Protein AF-A0A166VVF3-F1 (afdb_monomer)

Organism: NCBI:txid1365250

pLDDT: mean 79.87, std 17.84, range [45.78, 97.38]

Radius of gyration: 12.27 Å; Cα contacts (8 Å, |Δi|>4): 36; chains: 1; bounding box: 18×22×31 Å

Secondary structure (DSSP, 8-state):
-EEEEEHHHIIIIIHHHHHHHHHH-TT---EEEEE-----TTSS-----

Solvent-accessible surface area (backbone atoms only — not comparable to full-atom values): 3210 Å² total; per-residue (Å²): 90,79,50,77,43,36,54,65,53,43,64,73,57,44,56,78,47,44,69,56,51,47,70,79,39,74,87,60,64,75,47,76,46,73,38,91,60,84,70,62,66,81,78,72,77,80,74,86,126

Foldseek 3Di:
DEDEEEPVCCVPPVVVCVVVVCVVCVPDDYHYHYDNPPPPPVVDDPPPD

Structure (mmCIF, N/CA/C/O backbone):
data_AF-A0A166VVF3-F1
#
_entry.id   AF-A0A166VVF3-F1
#
loop_
_atom_site.group_PDB
_atom_site.id
_atom_site.type_symbol
_atom_site.label_atom_id
_atom_site.label_alt_id
_atom_site.label_comp_id
_atom_site.label_asym_id
_atom_site.label_entity_id
_atom_site.label_seq_id
_atom_site.pdbx_PDB_ins_code
_atom_site.Cartn_x
_atom_site.Cartn_y
_atom_site.Cartn_z
_atom_site.occupancy
_atom_site.B_iso_or_equiv
_atom_site.auth_seq_id
_atom_site.auth_comp_id
_atom_site.auth_asym_id
_atom_site.auth_atom_id
_atom_site.pdbx_PDB_model_num
ATOM 1 N N . MET A 1 1 ? 7.336 -3.311 7.897 1.00 84.50 1 MET A N 1
ATOM 2 C CA . MET A 1 1 ? 7.553 -4.208 6.734 1.00 84.50 1 MET A CA 1
ATOM 3 C C . MET A 1 1 ? 7.360 -3.399 5.466 1.00 84.50 1 MET A C 1
ATOM 5 O O . MET A 1 1 ? 6.537 -2.491 5.476 1.00 84.50 1 MET A O 1
ATOM 9 N N . ARG A 1 2 ? 8.109 -3.693 4.399 1.00 87.88 2 ARG A N 1
ATOM 10 C CA . ARG A 1 2 ? 8.061 -2.926 3.149 1.00 87.88 2 ARG A CA 1
ATOM 11 C C . ARG A 1 2 ? 7.748 -3.844 1.979 1.00 87.88 2 ARG A C 1
ATOM 13 O O . ARG A 1 2 ? 8.392 -4.880 1.841 1.00 87.88 2 ARG A O 1
ATOM 20 N N . ILE A 1 3 ? 6.800 -3.436 1.145 1.00 88.00 3 ILE A N 1
ATOM 21 C CA . ILE A 1 3 ? 6.505 -4.093 -0.128 1.00 88.00 3 ILE A CA 1
ATOM 22 C C . ILE A 1 3 ? 6.543 -3.069 -1.260 1.00 88.00 3 ILE A C 1
ATOM 24 O O . ILE A 1 3 ? 6.119 -1.925 -1.087 1.00 88.00 3 ILE A O 1
ATOM 28 N N . THR A 1 4 ? 7.027 -3.494 -2.424 1.00 88.69 4 THR A N 1
ATOM 29 C CA . THR A 1 4 ? 6.920 -2.726 -3.666 1.00 88.69 4 THR A CA 1
ATOM 30 C C . THR A 1 4 ? 5.951 -3.445 -4.582 1.00 88.69 4 THR A C 1
ATOM 32 O O . THR A 1 4 ? 6.066 -4.652 -4.775 1.00 88.69 4 THR A O 1
ATOM 35 N N . THR A 1 5 ? 4.975 -2.727 -5.124 1.00 86.88 5 THR A N 1
ATOM 36 C CA . THR A 1 5 ? 3.917 -3.327 -5.938 1.00 86.88 5 THR A CA 1
ATOM 37 C C . THR A 1 5 ? 3.505 -2.398 -7.077 1.00 86.88 5 THR A C 1
ATOM 39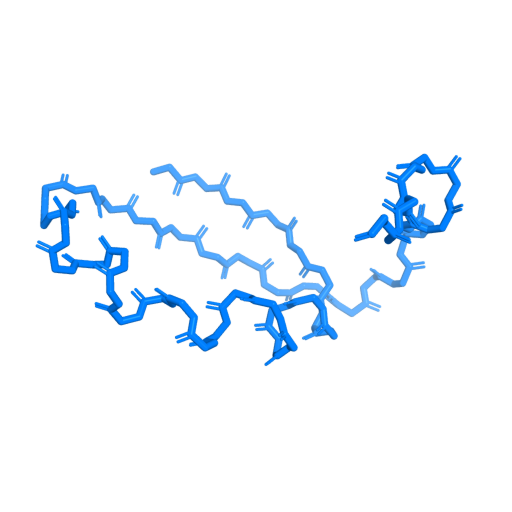 O O . THR A 1 5 ? 3.547 -1.175 -6.908 1.00 86.88 5 THR A O 1
ATOM 42 N N . PRO A 1 6 ? 3.081 -2.929 -8.234 1.00 88.88 6 PRO A N 1
ATOM 43 C CA . PRO A 1 6 ? 2.524 -2.110 -9.291 1.00 88.88 6 PRO A CA 1
ATOM 44 C C . PRO A 1 6 ? 1.233 -1.420 -8.874 1.00 88.88 6 PRO A C 1
ATOM 46 O O . PRO A 1 6 ? 0.433 -1.927 -8.079 1.00 88.88 6 PRO A O 1
ATOM 49 N N . ARG A 1 7 ? 0.979 -0.274 -9.503 1.00 88.56 7 ARG A N 1
ATOM 50 C CA . ARG A 1 7 ? -0.216 0.537 -9.251 1.00 88.56 7 ARG A CA 1
ATOM 51 C C . ARG A 1 7 ? -1.523 -0.245 -9.372 1.00 88.56 7 ARG A C 1
ATOM 53 O O . ARG A 1 7 ? -2.407 -0.062 -8.536 1.00 88.56 7 ARG A O 1
ATOM 60 N N . PHE A 1 8 ? -1.645 -1.127 -10.365 1.0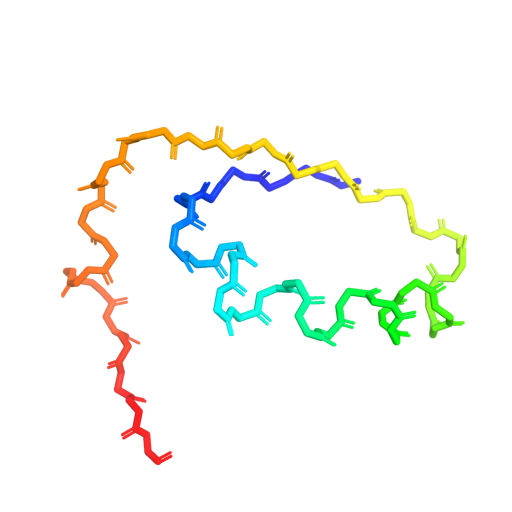0 87.62 8 PHE A N 1
ATOM 61 C CA . PHE A 1 8 ? -2.876 -1.892 -10.573 1.00 87.62 8 PHE A CA 1
ATOM 62 C C . PHE A 1 8 ? -3.127 -2.917 -9.457 1.00 87.62 8 PHE A C 1
ATOM 64 O O . PHE A 1 8 ? -4.269 -3.071 -9.033 1.00 87.62 8 PHE A O 1
ATOM 71 N N . VAL A 1 9 ? -2.085 -3.571 -8.933 1.00 88.38 9 VAL A N 1
ATOM 72 C CA . VAL A 1 9 ? -2.213 -4.522 -7.816 1.00 88.38 9 VAL A CA 1
ATOM 73 C C . VAL A 1 9 ? -2.631 -3.791 -6.552 1.00 88.38 9 VAL A C 1
ATOM 75 O O . VAL A 1 9 ? -3.559 -4.221 -5.866 1.00 88.38 9 VAL A O 1
ATOM 78 N N . TYR A 1 10 ? -2.010 -2.642 -6.274 1.00 89.81 10 TYR A N 1
ATOM 79 C CA . TYR A 1 10 ? -2.418 -1.832 -5.135 1.00 89.81 10 TYR A CA 1
ATOM 80 C C . TYR A 1 10 ? -3.892 -1.431 -5.232 1.00 89.81 10 TYR A C 1
ATOM 82 O O . TYR A 1 10 ? -4.641 -1.611 -4.278 1.00 89.81 10 TYR A O 1
ATOM 90 N N . GLN A 1 11 ? -4.327 -0.919 -6.384 1.00 90.44 11 GLN A N 1
ATOM 91 C CA . GLN A 1 11 ? -5.691 -0.419 -6.547 1.00 90.44 11 GLN A CA 1
ATOM 92 C C . GLN A 1 11 ? -6.754 -1.522 -6.513 1.00 90.44 11 GLN A C 1
ATOM 94 O O . GLN A 1 11 ? -7.795 -1.312 -5.893 1.00 90.44 11 GLN A O 1
ATOM 99 N N . ASN A 1 12 ? -6.504 -2.666 -7.158 1.00 89.62 12 ASN A N 1
ATOM 100 C CA . ASN A 1 12 ? -7.515 -3.713 -7.330 1.00 89.62 12 ASN A CA 1
ATOM 101 C C . ASN A 1 12 ? -7.505 -4.768 -6.218 1.00 89.62 12 ASN A C 1
ATOM 103 O O . ASN A 1 12 ? -8.554 -5.330 -5.926 1.00 89.62 12 ASN A O 1
ATOM 107 N N . LEU A 1 13 ? -6.351 -5.039 -5.597 1.00 88.62 13 LEU A N 1
ATOM 108 C CA . LEU A 1 13 ? -6.210 -6.125 -4.619 1.00 88.62 13 LEU A CA 1
ATOM 109 C C . LEU A 1 13 ? -5.926 -5.610 -3.210 1.00 88.62 13 LEU A C 1
ATOM 111 O O . LEU A 1 13 ? -6.627 -5.981 -2.274 1.00 88.62 13 LEU A O 1
ATOM 115 N N . LEU A 1 14 ? -4.929 -4.733 -3.042 1.00 90.50 14 LEU A N 1
ATOM 116 C CA . LEU A 1 14 ? -4.510 -4.312 -1.698 1.00 90.50 14 LEU A CA 1
ATOM 117 C C . LEU A 1 14 ? -5.448 -3.269 -1.088 1.00 90.50 14 LEU A C 1
ATOM 119 O O . LEU A 1 14 ? -5.814 -3.375 0.078 1.00 90.50 14 LEU A O 1
ATOM 123 N N . LYS A 1 15 ? -5.862 -2.261 -1.859 1.00 92.00 15 LYS A N 1
ATOM 124 C CA . LYS A 1 15 ? -6.686 -1.149 -1.371 1.00 92.00 15 LYS A CA 1
ATOM 125 C C . LYS A 1 15 ? -8.020 -1.607 -0.758 1.00 92.00 15 LYS A C 1
ATOM 127 O O . LYS A 1 15 ? -8.347 -1.083 0.307 1.00 92.00 15 LYS A O 1
ATOM 132 N N . PRO A 1 16 ? -8.773 -2.563 -1.343 1.00 94.94 16 PRO A N 1
ATOM 133 C CA . PRO A 1 16 ? -10.020 -3.042 -0.742 1.00 94.94 16 PRO A CA 1
ATOM 134 C C . PRO A 1 16 ? -9.836 -3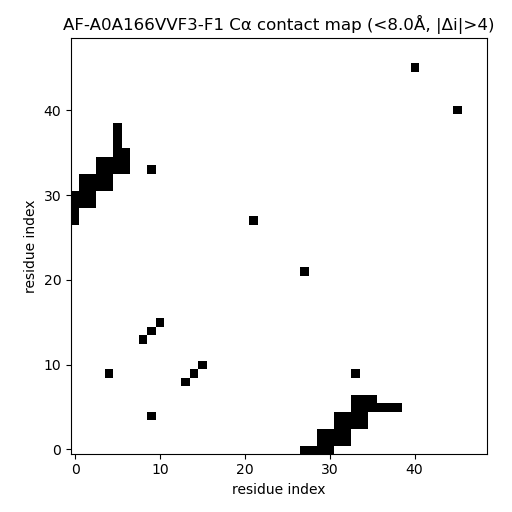.709 0.627 1.00 94.94 16 PRO A C 1
ATOM 136 O O . PRO A 1 16 ? -10.689 -3.551 1.495 1.00 94.94 16 PRO A O 1
ATOM 139 N N . ILE A 1 17 ? -8.724 -4.423 0.838 1.00 93.69 17 ILE A N 1
ATOM 140 C CA . ILE A 1 17 ? -8.470 -5.187 2.073 1.00 93.69 17 ILE A CA 1
ATOM 141 C C . ILE A 1 17 ? -7.630 -4.423 3.104 1.00 93.69 17 ILE A C 1
ATOM 143 O O . ILE A 1 17 ? -7.579 -4.815 4.268 1.00 93.69 17 ILE A O 1
ATOM 147 N N . TYR A 1 18 ? -6.979 -3.325 2.705 1.00 92.06 18 TYR A N 1
ATOM 148 C CA . TYR A 1 18 ? -6.011 -2.606 3.538 1.00 92.06 18 TYR A CA 1
ATOM 149 C C . TYR A 1 18 ? -6.605 -2.130 4.867 1.00 92.06 18 TYR A C 1
ATOM 151 O O . TYR A 1 18 ? -5.982 -2.276 5.915 1.00 92.06 18 TYR A O 1
ATOM 159 N N . ALA A 1 19 ? -7.836 -1.612 4.843 1.00 93.06 19 ALA A N 1
ATOM 160 C CA . ALA A 1 19 ? -8.499 -1.134 6.053 1.00 93.06 19 ALA A CA 1
ATOM 161 C C . ALA A 1 19 ? -8.715 -2.254 7.084 1.00 93.06 19 ALA A C 1
ATOM 163 O O . ALA A 1 19 ? -8.552 -2.022 8.281 1.00 93.06 19 ALA A O 1
ATOM 164 N N . GLU A 1 20 ? -9.064 -3.459 6.630 1.00 95.31 20 GLU A N 1
ATOM 165 C CA . GLU A 1 20 ? -9.271 -4.603 7.518 1.00 95.31 20 GLU A CA 1
ATOM 166 C C . GLU A 1 20 ? -7.941 -5.152 8.037 1.00 95.31 20 GLU A C 1
ATOM 168 O O . GLU A 1 20 ? -7.799 -5.400 9.232 1.00 95.31 20 GLU A O 1
ATOM 173 N N . PHE A 1 21 ? -6.925 -5.214 7.173 1.00 92.69 21 PHE A N 1
ATOM 174 C CA . PHE A 1 21 ? -5.563 -5.559 7.572 1.00 92.69 21 PHE A CA 1
ATOM 175 C C . PHE A 1 21 ? -5.051 -4.656 8.707 1.00 92.69 21 PHE A C 1
ATOM 177 O O .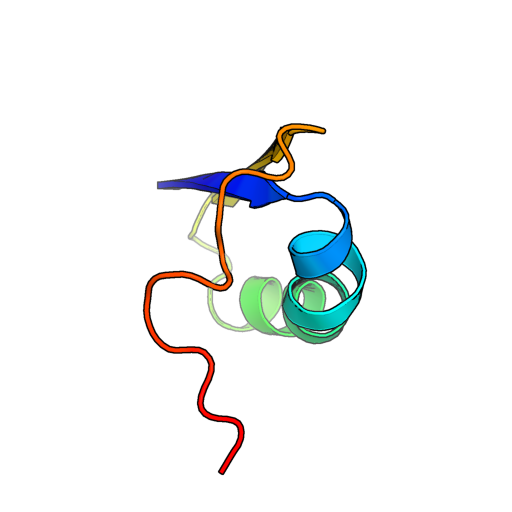 PHE A 1 21 ? -4.536 -5.158 9.705 1.00 92.69 21 PHE A O 1
ATOM 184 N N . CYS A 1 22 ? -5.248 -3.336 8.610 1.00 93.31 22 CYS A N 1
ATOM 185 C CA . CYS A 1 22 ? -4.839 -2.396 9.659 1.00 93.31 22 CYS A CA 1
ATOM 186 C C . CYS A 1 22 ? -5.568 -2.624 10.991 1.00 93.31 22 CYS A C 1
ATOM 188 O O . CYS A 1 22 ? -4.965 -2.462 12.049 1.00 93.31 22 CYS A O 1
ATOM 190 N N . LYS A 1 23 ? -6.851 -3.003 10.959 1.00 95.44 23 LYS A N 1
ATOM 191 C CA . LYS A 1 23 ? -7.608 -3.317 12.182 1.00 95.44 23 LYS A CA 1
ATOM 192 C C . LYS A 1 23 ? -7.137 -4.615 12.823 1.00 95.44 23 LYS A C 1
ATOM 194 O O . LYS A 1 23 ? -7.034 -4.684 14.043 1.00 95.44 23 LYS A O 1
ATOM 199 N N . GLN A 1 24 ? -6.875 -5.633 12.007 1.00 97.38 24 GLN A N 1
ATOM 200 C CA . GLN A 1 24 ? -6.456 -6.949 12.478 1.00 97.38 24 GLN A CA 1
ATOM 201 C C . GLN A 1 24 ? -5.015 -6.934 13.006 1.00 97.38 24 GLN A C 1
ATOM 203 O O . GLN A 1 24 ? -4.695 -7.653 13.953 1.00 97.38 24 GLN A O 1
ATOM 208 N N . TYR A 1 25 ? -4.162 -6.082 12.433 1.00 94.75 25 TYR A N 1
ATOM 209 C CA . TYR A 1 25 ? -2.744 -5.985 12.768 1.00 94.75 25 TYR A CA 1
ATOM 210 C C . TYR A 1 25 ? -2.312 -4.544 13.101 1.00 94.75 25 TYR A C 1
ATOM 212 O O . TYR A 1 25 ? -1.465 -3.976 12.410 1.00 94.75 25 TYR A O 1
ATOM 220 N N . PRO A 1 26 ? -2.822 -3.943 14.192 1.00 93.94 26 PRO A N 1
ATOM 221 C CA . PRO A 1 26 ? -2.585 -2.531 14.515 1.00 93.94 26 PRO A CA 1
ATOM 222 C C . PRO A 1 26 ? -1.126 -2.209 14.870 1.00 93.94 26 PRO A C 1
ATOM 224 O O . PRO A 1 26 ? -0.706 -1.060 14.785 1.00 93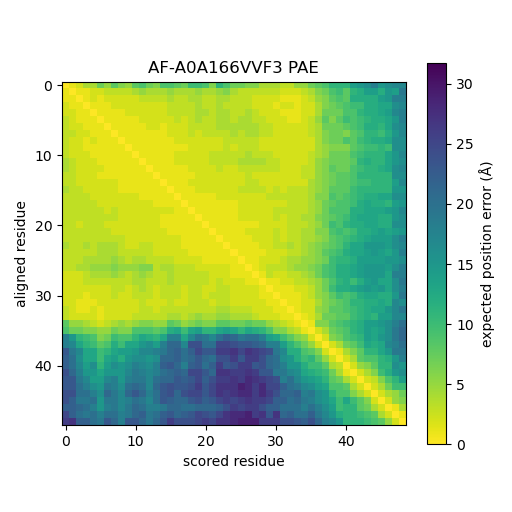.94 26 PRO A O 1
ATOM 227 N N . ASN A 1 27 ? -0.344 -3.220 15.254 1.00 96.25 27 ASN A N 1
ATOM 228 C CA . ASN A 1 27 ? 1.066 -3.068 15.616 1.00 96.25 27 ASN A CA 1
ATOM 229 C C . ASN A 1 27 ? 2.015 -3.266 14.421 1.00 96.25 27 ASN A C 1
ATOM 231 O O . ASN A 1 27 ? 3.232 -3.223 14.595 1.00 96.25 27 ASN A O 1
ATOM 235 N N . ILE A 1 28 ? 1.484 -3.540 13.223 1.00 91.75 28 ILE A N 1
ATOM 236 C CA . ILE A 1 28 ? 2.291 -3.715 12.016 1.00 91.75 28 ILE A CA 1
ATOM 237 C C . ILE A 1 28 ? 2.335 -2.397 11.252 1.00 91.75 28 ILE A C 1
ATOM 239 O O . ILE A 1 28 ? 1.339 -1.942 10.697 1.00 91.75 28 ILE A O 1
ATOM 243 N N . GLU A 1 29 ? 3.532 -1.830 11.141 1.00 91.06 29 GLU A N 1
ATOM 24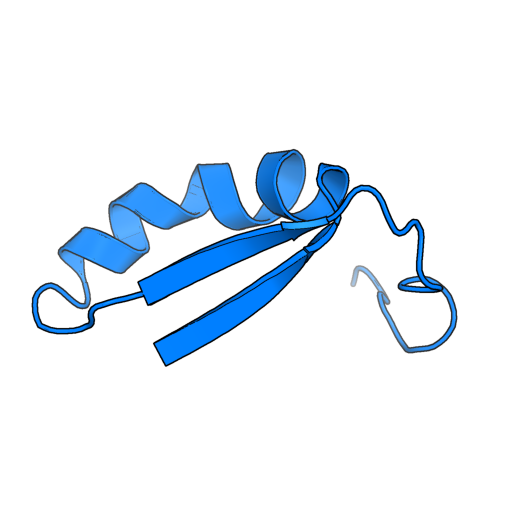4 C CA . GLU A 1 29 ? 3.795 -0.748 10.202 1.00 91.06 29 GLU A CA 1
ATOM 245 C C . GLU A 1 29 ? 4.077 -1.343 8.816 1.00 91.06 29 GLU A C 1
ATOM 247 O O . GLU A 1 29 ? 5.075 -2.046 8.615 1.00 91.06 29 GLU A O 1
ATOM 252 N N . LEU A 1 30 ? 3.174 -1.110 7.863 1.00 89.31 30 LEU A N 1
ATOM 253 C CA . LEU A 1 30 ? 3.309 -1.554 6.477 1.00 89.31 30 LEU A CA 1
ATOM 254 C C . LEU A 1 30 ? 3.539 -0.350 5.565 1.00 89.31 30 LEU A C 1
ATOM 256 O O . LEU A 1 30 ? 2.662 0.497 5.411 1.00 89.31 30 LEU A O 1
ATOM 260 N N . GLU A 1 31 ? 4.695 -0.323 4.908 1.00 91.81 31 GLU A N 1
ATOM 261 C CA . GLU A 1 31 ? 5.030 0.674 3.899 1.00 91.81 31 GLU A CA 1
ATOM 262 C C . GLU A 1 31 ? 4.875 0.072 2.500 1.00 91.81 31 GLU A C 1
ATOM 264 O O . GLU A 1 31 ? 5.503 -0.938 2.165 1.00 91.81 31 GLU A O 1
ATOM 269 N N . ILE A 1 32 ? 4.025 0.696 1.685 1.00 90.00 32 ILE A N 1
ATOM 270 C CA . ILE A 1 32 ? 3.723 0.250 0.325 1.00 90.00 32 ILE A CA 1
ATOM 271 C C . ILE A 1 32 ? 4.318 1.255 -0.651 1.00 90.00 32 ILE A C 1
ATOM 273 O O . ILE A 1 32 ? 3.829 2.375 -0.794 1.00 90.00 32 ILE A O 1
ATOM 277 N N . SER A 1 33 ? 5.371 0.846 -1.347 1.00 89.44 33 SER A N 1
ATOM 278 C CA . SER A 1 33 ? 5.937 1.612 -2.451 1.00 89.44 33 SER A CA 1
ATOM 279 C C . SER A 1 33 ? 5.236 1.207 -3.746 1.00 89.44 33 SER A C 1
ATOM 281 O O . SER A 1 33 ? 5.363 0.075 -4.210 1.00 89.44 33 SER A O 1
ATOM 283 N N . VAL A 1 34 ? 4.469 2.123 -4.334 1.00 88.00 34 VAL A N 1
ATOM 284 C CA . VAL A 1 34 ? 3.804 1.875 -5.618 1.00 88.00 34 VAL A CA 1
ATOM 285 C C . VAL A 1 34 ? 4.740 2.273 -6.750 1.00 88.00 34 VAL A C 1
ATOM 287 O O . VAL A 1 34 ? 5.104 3.443 -6.858 1.00 88.00 34 VAL A O 1
ATOM 290 N N . SER A 1 35 ? 5.113 1.319 -7.601 1.00 81.81 35 SER A N 1
ATOM 291 C CA . SER A 1 35 ? 5.908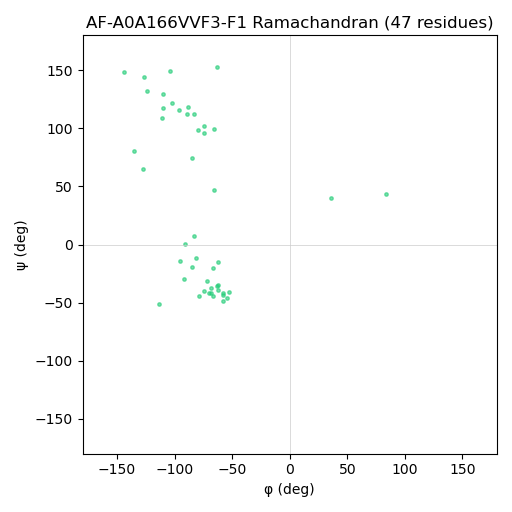 1.587 -8.801 1.00 81.81 35 SER A CA 1
ATOM 292 C C . SER A 1 35 ? 5.037 1.550 -10.063 1.00 81.81 35 SER A C 1
ATOM 294 O O . SER A 1 35 ? 4.053 0.814 -10.148 1.00 81.81 35 SER A O 1
ATOM 29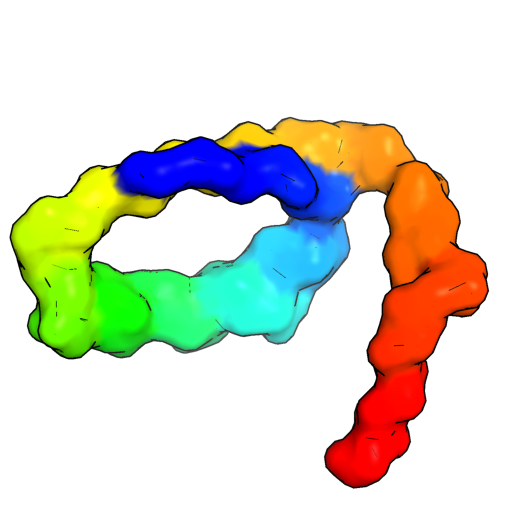6 N N . ASP A 1 36 ? 5.411 2.351 -11.063 1.00 70.94 36 ASP A N 1
ATOM 297 C CA . ASP A 1 36 ? 4.864 2.276 -12.432 1.00 70.94 36 ASP A CA 1
ATOM 298 C C . ASP A 1 36 ? 5.565 1.204 -13.274 1.00 70.94 36 ASP A C 1
ATOM 300 O O . ASP A 1 36 ? 5.345 1.083 -14.477 1.00 70.94 36 ASP A O 1
ATOM 304 N N . ALA A 1 37 ? 6.426 0.414 -12.637 1.00 63.19 37 ALA A N 1
ATOM 305 C CA . ALA A 1 37 ? 7.113 -0.674 -13.281 1.00 63.19 37 ALA A CA 1
ATOM 306 C C . ALA A 1 37 ? 6.089 -1.802 -13.472 1.00 63.19 37 ALA A C 1
ATOM 308 O O . ALA A 1 37 ? 5.747 -2.518 -12.530 1.00 63.19 37 ALA A O 1
ATOM 309 N N . THR A 1 38 ? 5.575 -1.935 -14.694 1.00 56.41 38 THR A N 1
ATOM 310 C CA . THR A 1 38 ? 4.773 -3.065 -15.196 1.00 56.41 38 THR A CA 1
ATOM 311 C C . THR A 1 38 ? 5.628 -4.337 -15.252 1.00 56.41 38 THR A C 1
ATOM 313 O O . THR A 1 38 ? 5.705 -5.003 -16.277 1.00 56.41 38 THR A O 1
ATOM 316 N N . VAL A 1 39 ? 6.377 -4.628 -14.189 1.00 53.97 39 VAL A N 1
ATOM 317 C CA . VAL A 1 39 ? 7.308 -5.751 -14.127 1.00 53.97 39 VAL A CA 1
ATOM 318 C C . VAL A 1 39 ? 6.464 -6.998 -13.966 1.00 53.97 39 VAL A C 1
ATOM 320 O O . VAL A 1 39 ? 5.994 -7.274 -12.869 1.00 53.97 39 VAL A O 1
ATOM 323 N N . ASP A 1 40 ? 6.190 -7.648 -15.096 1.00 54.12 40 ASP A N 1
ATOM 324 C CA . ASP A 1 40 ? 5.985 -9.089 -15.275 1.00 54.12 40 ASP A CA 1
ATOM 325 C C . ASP A 1 40 ? 5.277 -9.857 -14.140 1.00 54.12 40 ASP A C 1
ATOM 327 O O . ASP A 1 40 ? 5.588 -11.010 -13.866 1.00 54.12 40 ASP A O 1
ATOM 331 N N . ILE A 1 41 ? 4.236 -9.290 -13.516 1.00 54.16 41 ILE A N 1
ATOM 332 C CA . ILE A 1 41 ? 3.379 -10.044 -12.573 1.00 54.16 41 ILE A CA 1
ATOM 333 C C . ILE A 1 41 ? 2.661 -11.205 -13.285 1.00 54.16 41 ILE A C 1
ATOM 335 O O . ILE A 1 41 ? 2.170 -12.131 -12.650 1.00 54.16 41 ILE A O 1
ATOM 339 N N . LEU A 1 42 ? 2.639 -11.188 -14.620 1.00 54.12 42 LEU A N 1
ATOM 340 C CA . LEU A 1 42 ? 2.094 -12.261 -15.443 1.00 54.12 42 LEU A CA 1
ATOM 341 C C . LEU A 1 42 ? 3.059 -13.441 -15.657 1.00 54.12 42 LEU A C 1
ATOM 343 O O . LEU A 1 42 ? 2.601 -14.466 -16.152 1.00 54.12 42 LEU A O 1
ATOM 347 N N . GLN A 1 43 ? 4.353 -13.342 -15.316 1.00 47.91 43 GLN A N 1
ATOM 348 C CA . GLN A 1 43 ? 5.293 -14.451 -15.556 1.00 47.91 43 GLN A CA 1
ATOM 349 C C . GLN A 1 43 ? 5.315 -15.513 -14.450 1.00 47.91 43 GLN A C 1
ATOM 351 O O . GLN A 1 43 ? 5.688 -16.648 -14.735 1.00 47.91 43 GLN A O 1
ATOM 356 N N . GLU A 1 44 ? 4.844 -15.217 -13.235 1.00 46.38 44 GLU A N 1
ATOM 357 C CA . GLU A 1 44 ? 4.773 -16.206 -12.150 1.00 46.38 44 GLU A CA 1
ATOM 358 C C . GLU A 1 44 ? 3.428 -16.139 -11.397 1.00 46.38 44 GLU A C 1
ATOM 360 O O . GLU A 1 44 ? 3.314 -15.571 -10.316 1.00 46.38 44 GLU A O 1
ATOM 365 N N . GLY A 1 45 ? 2.390 -16.759 -11.970 1.00 45.78 45 GLY A N 1
ATOM 366 C CA . GLY A 1 45 ? 1.400 -17.489 -11.165 1.00 45.78 45 GLY A CA 1
ATOM 367 C C . GLY A 1 45 ? 0.236 -16.728 -10.515 1.00 45.78 45 GLY A C 1
ATOM 368 O O . GLY A 1 45 ? -0.131 -17.059 -9.390 1.00 45.78 45 GLY A O 1
ATOM 369 N N . PHE A 1 46 ? -0.428 -15.796 -11.208 1.00 50.28 46 PHE A N 1
ATOM 370 C CA . PHE A 1 46 ? -1.828 -15.472 -10.877 1.00 50.28 46 PHE A CA 1
ATOM 371 C C . PHE A 1 46 ? -2.775 -16.448 -11.595 1.00 50.28 46 PHE A C 1
ATOM 373 O O . PHE A 1 46 ? -3.428 -16.102 -12.578 1.00 50.28 46 PHE A O 1
ATOM 380 N N . GLU A 1 47 ? -2.854 -17.686 -11.107 1.00 47.66 47 GLU A N 1
ATOM 381 C CA . GLU A 1 47 ? -4.013 -18.538 -11.387 1.00 47.66 47 GLU A CA 1
ATOM 382 C C . GLU A 1 47 ? -5.137 -18.112 -10.435 1.00 47.66 47 GLU A C 1
ATOM 384 O O . GLU A 1 47 ? -5.154 -18.456 -9.255 1.00 47.66 47 GLU A O 1
ATOM 389 N N . LEU A 1 48 ? -6.050 -17.282 -10.946 1.00 46.56 48 LEU A N 1
ATOM 390 C CA . LEU A 1 48 ? -7.355 -17.059 -10.328 1.00 46.56 48 LEU A CA 1
ATOM 391 C C . LEU A 1 48 ? -8.133 -18.384 -10.410 1.00 46.56 48 LEU A C 1
ATOM 393 O O . LEU A 1 48 ? -8.656 -18.713 -11.475 1.00 46.56 48 LEU A O 1
ATOM 397 N N . LEU A 1 49 ? -8.153 -19.146 -9.313 1.00 45.78 49 LEU A N 1
ATOM 398 C CA . LEU A 1 49 ? -9.121 -20.225 -9.074 1.00 45.78 49 LEU A CA 1
ATOM 399 C C . LEU A 1 49 ? -10.442 -19.650 -8.552 1.00 45.78 49 LEU A C 1
ATOM 401 O O . LEU A 1 49 ? -10.386 -18.736 -7.696 1.00 45.78 49 LEU A O 1
#

Mean predicted aligned error: 8.06 Å

Nearest PDB structures (foldseek):
  3kos-assembly1_A  TM=7.620E-01  e=4.680E-02  Citrobacter freundii
  3hhf-assembly1_A  TM=7.638E-01  e=4.680E-02  Neisseria meningitidis serogroup B
  3kot-assembly1_A-2  TM=7.523E-01  e=5.818E-02  Citrobacter freundii
  8sbh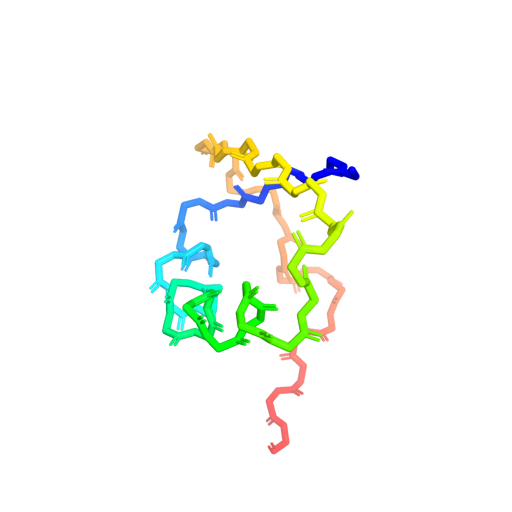-assembly1_B  TM=7.461E-01  e=8.990E-02  Escherichia coli K-12
  3hhg-assembly1_D  TM=7.695E-01  e=1.292E-01  Neisseria meningitidis serogroup B

Sequence (49 aa):
MRITTPRFVYQNLLKPIYAEFCKQYPNIELEISVSDATVDILQEGFELL